Protein AF-A0A6I2UDV9-F1 (afdb_monomer)

Organism: NCBI:txid2652309

Secondary structure (DSSP, 8-state):
--HHHHHHHHHHHHHS-HHHHHHHHHHHHHHHHHHHHHHHHHTT-SSS--SS-HHHHHHHHHHHHHHHHHHHHHHHS----HHHHHT-HHHHHHHHHTT------TT-----

pLDDT: mean 90.15, std 13.47, range [43.5, 98.75]

Radius of gyration: 20.96 Å; Cα contacts (8 Å, |Δi|>4): 65; chains: 1; bounding box: 49×62×36 Å

Foldseek 3Di:
DVPVVVVVLVVVLVPDDLVVLVVQLVVLVVQLVVLVVVLCQLVVVDPDHDPDHNVRSVVSNVVSVVSNQSSVCSNPVDDQDPVNVVPDCVVVVVCVVVPNVPDPPPDPDPDD

Structure (mmCIF, N/CA/C/O backbone):
data_AF-A0A6I2UDV9-F1
#
_entry.id   AF-A0A6I2UDV9-F1
#
loop_
_atom_site.group_PDB
_atom_site.id
_atom_site.type_symbol
_atom_site.label_atom_id
_atom_site.label_alt_id
_atom_site.label_comp_id
_atom_site.label_asym_id
_atom_site.label_entity_id
_atom_site.label_seq_id
_atom_site.pdbx_PDB_ins_code
_atom_site.Cartn_x
_atom_site.Cartn_y
_atom_site.Cartn_z
_atom_site.occupancy
_atom_site.B_iso_or_equiv
_atom_site.auth_seq_id
_atom_site.auth_comp_id
_atom_site.auth_asym_id
_atom_site.auth_atom_id
_atom_site.pdbx_PDB_model_num
ATOM 1 N N . MET A 1 1 ? 23.549 8.082 -0.895 1.00 56.97 1 MET A N 1
ATOM 2 C CA . MET A 1 1 ? 22.577 7.208 -0.205 1.00 56.97 1 MET A CA 1
ATOM 3 C C . MET A 1 1 ? 21.631 6.527 -1.197 1.00 56.97 1 MET A C 1
ATOM 5 O O . MET A 1 1 ? 21.095 5.493 -0.845 1.00 56.97 1 MET A O 1
ATOM 9 N N . ASP A 1 2 ? 21.494 7.024 -2.437 1.00 69.56 2 ASP A N 1
ATOM 10 C CA . ASP A 1 2 ? 20.534 6.477 -3.414 1.00 69.56 2 ASP A CA 1
ATOM 11 C C . ASP A 1 2 ? 21.111 5.456 -4.417 1.00 69.56 2 ASP A C 1
ATOM 13 O O . ASP A 1 2 ? 20.360 4.638 -4.937 1.00 69.56 2 ASP A O 1
ATOM 17 N N . GLU A 1 3 ? 22.421 5.460 -4.696 1.00 77.50 3 GLU A N 1
ATOM 18 C CA . GLU A 1 3 ? 23.009 4.580 -5.729 1.00 77.50 3 GLU A CA 1
ATOM 19 C C . GLU A 1 3 ? 22.923 3.089 -5.367 1.00 77.50 3 GLU A C 1
ATOM 21 O O . GLU A 1 3 ? 22.467 2.294 -6.185 1.00 77.50 3 GLU A O 1
ATOM 26 N N . GLU A 1 4 ? 23.248 2.721 -4.125 1.00 89.19 4 GLU A N 1
ATOM 27 C CA . GLU A 1 4 ? 23.186 1.333 -3.641 1.00 89.19 4 GLU A CA 1
ATOM 28 C C . GLU A 1 4 ? 21.762 0.748 -3.738 1.00 89.19 4 GLU A C 1
ATOM 30 O O . GLU A 1 4 ? 21.548 -0.334 -4.282 1.00 89.19 4 GLU A O 1
ATOM 35 N N . TYR A 1 5 ? 20.745 1.494 -3.292 1.00 88.75 5 TYR A N 1
ATOM 36 C CA . TYR A 1 5 ? 19.355 1.038 -3.389 1.00 88.75 5 TYR A CA 1
ATOM 37 C C . TYR A 1 5 ? 18.876 0.943 -4.839 1.00 88.75 5 TYR A C 1
ATOM 39 O O . TYR A 1 5 ? 18.101 0.046 -5.178 1.00 88.75 5 TYR A O 1
ATOM 47 N N . MET A 1 6 ? 19.356 1.817 -5.726 1.00 89.62 6 MET A N 1
ATOM 48 C CA . MET A 1 6 ? 19.060 1.705 -7.153 1.00 89.62 6 MET A CA 1
ATOM 49 C C . MET A 1 6 ? 19.649 0.432 -7.769 1.00 89.62 6 MET A C 1
ATOM 51 O O . MET A 1 6 ? 19.001 -0.161 -8.639 1.00 89.62 6 MET A O 1
ATOM 55 N N . GLU A 1 7 ? 20.811 -0.035 -7.304 1.00 94.38 7 GLU A N 1
ATOM 56 C CA . GLU A 1 7 ? 21.367 -1.331 -7.710 1.00 94.38 7 GLU A CA 1
ATOM 57 C C . GLU A 1 7 ? 20.450 -2.483 -7.294 1.00 94.38 7 GLU A C 1
ATOM 59 O O . GLU A 1 7 ? 20.112 -3.318 -8.139 1.00 94.38 7 GL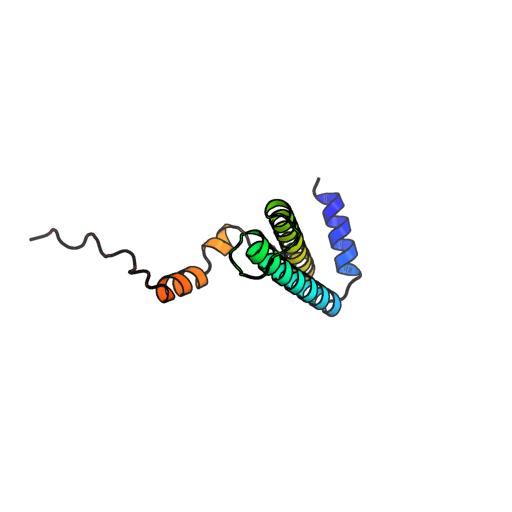U A O 1
ATOM 64 N N . TYR A 1 8 ? 19.946 -2.481 -6.055 1.00 94.69 8 TYR A N 1
ATOM 65 C CA . TYR A 1 8 ? 18.995 -3.494 -5.587 1.00 94.69 8 TYR A CA 1
ATOM 66 C C . TYR A 1 8 ? 17.699 -3.495 -6.406 1.00 94.69 8 TYR A C 1
ATOM 68 O O . TYR A 1 8 ? 17.278 -4.540 -6.906 1.00 94.69 8 TYR A O 1
ATOM 76 N N . ILE A 1 9 ? 17.086 -2.331 -6.640 1.00 93.56 9 ILE A N 1
ATOM 77 C CA . ILE A 1 9 ? 15.839 -2.253 -7.419 1.00 93.56 9 ILE A CA 1
ATOM 78 C C . ILE A 1 9 ? 16.098 -2.649 -8.885 1.00 93.56 9 ILE A C 1
ATOM 80 O O . ILE A 1 9 ? 15.253 -3.265 -9.544 1.00 93.56 9 ILE A O 1
ATOM 84 N N . SER A 1 10 ? 17.257 -2.291 -9.445 1.00 93.81 10 SER A N 1
ATOM 85 C CA . SER A 1 10 ? 17.671 -2.713 -10.790 1.00 93.81 10 SER A CA 1
ATOM 86 C C . SER A 1 10 ? 17.807 -4.232 -10.872 1.00 93.81 10 SER A C 1
ATOM 88 O O . SER A 1 10 ? 17.230 -4.842 -11.773 1.00 93.81 10 SER A O 1
ATOM 90 N N . TYR A 1 11 ? 18.493 -4.844 -9.907 1.00 96.00 11 TYR A N 1
ATOM 91 C CA . TYR A 1 11 ? 18.690 -6.287 -9.818 1.00 96.00 11 TYR A CA 1
ATOM 92 C C . TYR A 1 11 ? 17.360 -7.040 -9.715 1.00 96.00 11 TYR A C 1
ATOM 94 O O . TYR A 1 11 ? 17.059 -7.862 -10.583 1.00 96.00 11 TYR A O 1
ATOM 102 N N . VAL A 1 12 ? 16.513 -6.690 -8.740 1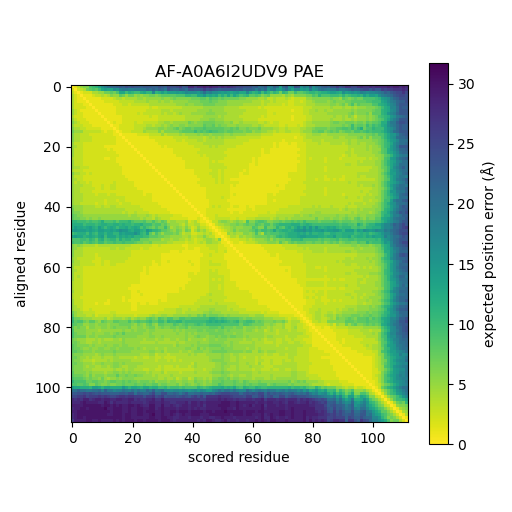.00 95.94 12 VAL A N 1
ATOM 103 C CA . VAL A 1 12 ? 15.190 -7.312 -8.569 1.00 95.94 12 VAL A CA 1
ATOM 104 C C . VAL A 1 12 ? 14.372 -7.172 -9.852 1.00 95.94 12 VAL A C 1
ATOM 106 O O . VAL A 1 12 ? 13.850 -8.152 -10.380 1.00 95.94 12 VAL A O 1
ATOM 109 N N . GLY A 1 13 ? 14.313 -5.964 -10.419 1.00 93.56 13 GLY A N 1
ATOM 110 C CA . GLY A 1 13 ? 13.511 -5.694 -11.608 1.00 93.56 13 GLY A CA 1
ATOM 111 C C . GLY A 1 13 ? 13.989 -6.387 -12.886 1.00 93.56 13 GLY A C 1
ATOM 112 O O . GLY A 1 13 ? 13.182 -6.491 -13.813 1.00 93.56 13 GLY A O 1
ATOM 113 N N . LYS A 1 14 ? 15.251 -6.835 -12.944 1.00 94.75 14 LYS A N 1
ATOM 114 C CA . LYS A 1 14 ? 15.802 -7.663 -14.031 1.00 94.75 14 LYS A CA 1
ATOM 115 C C . LYS A 1 14 ? 15.452 -9.142 -13.874 1.00 94.75 14 LYS A C 1
ATOM 117 O O . LYS A 1 14 ? 15.312 -9.819 -14.885 1.00 94.75 14 LYS A O 1
ATOM 122 N N . ILE A 1 15 ? 15.343 -9.629 -12.639 1.00 96.25 15 ILE A N 1
ATOM 123 C CA . ILE A 1 15 ? 15.108 -11.049 -12.348 1.00 96.25 15 ILE A CA 1
ATOM 124 C C . ILE A 1 15 ? 13.636 -11.406 -12.467 1.00 96.25 15 ILE A C 1
ATOM 126 O O . ILE A 1 15 ? 13.303 -12.410 -13.093 1.00 96.25 15 ILE A O 1
ATOM 130 N N . ILE A 1 16 ? 12.755 -10.605 -11.867 1.00 95.31 16 ILE A N 1
ATOM 131 C CA . ILE A 1 16 ? 11.333 -10.937 -11.853 1.00 95.31 16 ILE A CA 1
ATOM 132 C C . ILE A 1 16 ? 10.648 -10.434 -13.126 1.00 95.31 16 ILE A C 1
ATOM 134 O O . ILE A 1 16 ? 10.860 -9.299 -13.580 1.00 95.31 16 ILE A O 1
ATOM 138 N N . ASP A 1 17 ? 9.811 -11.286 -13.710 1.00 96.19 17 ASP A N 1
ATOM 139 C CA . ASP A 1 17 ? 9.090 -10.958 -14.931 1.00 96.19 17 ASP A CA 1
ATOM 140 C C . ASP A 1 17 ? 7.906 -10.008 -14.658 1.00 96.19 17 ASP A C 1
ATOM 142 O O . ASP A 1 17 ? 7.597 -9.620 -13.525 1.00 96.19 17 ASP A O 1
ATOM 146 N N . LYS A 1 18 ? 7.235 -9.572 -15.728 1.00 95.88 18 LYS A N 1
ATOM 147 C CA . LYS A 1 18 ? 6.095 -8.655 -15.612 1.00 95.88 18 LYS A CA 1
ATOM 148 C C . LYS A 1 18 ? 4.900 -9.285 -14.889 1.00 95.88 18 LYS A C 1
ATOM 150 O O . LYS A 1 18 ? 4.169 -8.560 -14.217 1.00 95.88 18 LYS A O 1
ATOM 155 N N . ARG A 1 19 ? 4.682 -10.594 -15.042 1.00 97.94 19 ARG A N 1
ATOM 156 C CA . ARG A 1 19 ? 3.583 -11.307 -14.389 1.00 97.94 19 ARG A CA 1
ATOM 157 C C . ARG A 1 19 ? 3.819 -11.327 -12.880 1.00 97.94 19 ARG A C 1
ATOM 159 O O . ARG A 1 19 ? 2.94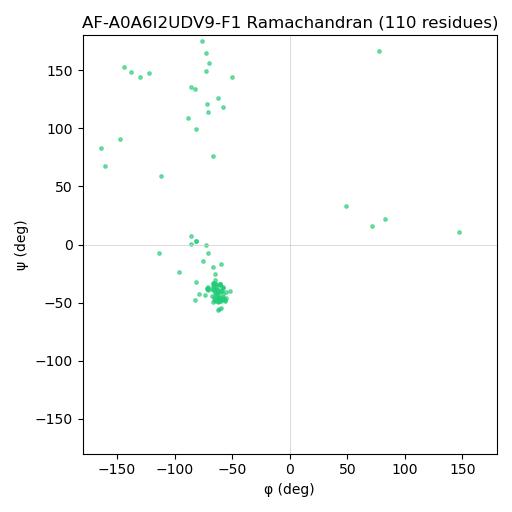0 -10.887 -12.151 1.00 97.94 19 ARG A O 1
ATOM 166 N N . THR A 1 20 ? 5.010 -11.716 -12.432 1.00 97.94 20 THR A N 1
ATOM 167 C CA . THR A 1 20 ? 5.388 -11.733 -11.014 1.00 97.94 20 THR A CA 1
ATOM 168 C C . THR A 1 20 ? 5.290 -10.342 -10.391 1.00 97.94 20 THR A C 1
ATOM 170 O O . THR A 1 20 ? 4.759 -10.204 -9.298 1.00 97.94 20 THR A O 1
ATOM 173 N N . LYS A 1 21 ? 5.698 -9.276 -11.095 1.00 97.19 21 LYS A N 1
ATOM 174 C CA . LYS A 1 21 ? 5.510 -7.891 -10.604 1.00 97.19 21 LYS A CA 1
ATOM 175 C C . LYS A 1 21 ? 4.041 -7.542 -10.354 1.00 97.19 21 LYS A C 1
ATOM 177 O O . LYS A 1 21 ? 3.733 -6.848 -9.391 1.00 97.19 21 LYS A O 1
ATOM 182 N N . LEU A 1 22 ? 3.142 -7.984 -11.236 1.00 98.25 22 LEU A N 1
ATOM 183 C CA . LEU A 1 22 ? 1.702 -7.769 -11.079 1.00 98.25 22 LEU A CA 1
ATOM 184 C C . LEU A 1 22 ? 1.121 -8.618 -9.944 1.00 98.25 22 LEU A C 1
ATOM 186 O O . LEU A 1 22 ? 0.263 -8.123 -9.221 1.00 98.25 22 LEU A O 1
ATOM 190 N N . GLU A 1 23 ? 1.586 -9.859 -9.787 1.00 98.38 23 GLU A N 1
ATOM 191 C CA . GLU A 1 23 ? 1.197 -10.745 -8.682 1.00 98.38 23 GLU A CA 1
ATOM 192 C C . GLU A 1 23 ? 1.592 -10.138 -7.334 1.00 98.38 23 GLU A C 1
ATOM 194 O O . GLU A 1 23 ? 0.734 -10.000 -6.470 1.00 98.38 23 GLU A O 1
ATOM 199 N N . GLN A 1 24 ? 2.835 -9.666 -7.200 1.00 97.88 24 GLN A N 1
ATOM 200 C CA . GLN A 1 24 ? 3.309 -8.992 -5.989 1.00 97.88 24 GLN A CA 1
ATOM 201 C C . GLN A 1 24 ? 2.515 -7.711 -5.711 1.00 97.88 24 GLN A C 1
ATOM 203 O O . GLN A 1 24 ? 1.976 -7.547 -4.626 1.00 97.88 24 GLN A O 1
ATOM 208 N N . LEU A 1 25 ? 2.305 -6.845 -6.712 1.00 97.88 25 LEU A N 1
ATOM 209 C CA . LEU A 1 25 ? 1.475 -5.648 -6.526 1.00 97.88 25 LEU A CA 1
ATOM 210 C C . LEU A 1 25 ? 0.042 -5.979 -6.065 1.00 97.88 25 LEU A C 1
ATOM 212 O O . LEU A 1 25 ? -0.546 -5.219 -5.295 1.00 97.88 25 LEU A O 1
ATOM 216 N N . ALA A 1 26 ? -0.541 -7.073 -6.558 1.00 98.50 26 ALA A N 1
ATOM 217 C CA . ALA A 1 26 ? -1.873 -7.509 -6.153 1.00 98.50 26 ALA A CA 1
ATOM 218 C C . ALA A 1 26 ? -1.894 -8.061 -4.719 1.00 98.50 26 ALA A C 1
ATOM 220 O O . ALA A 1 26 ? -2.847 -7.789 -3.987 1.00 98.50 26 ALA A O 1
ATOM 221 N N . GLU A 1 27 ? -0.860 -8.807 -4.332 1.00 98.56 27 GLU A N 1
ATOM 222 C CA . GLU A 1 27 ? -0.675 -9.345 -2.985 1.00 98.56 27 GLU A CA 1
ATOM 223 C C . GLU A 1 27 ? -0.555 -8.210 -1.962 1.00 98.56 27 GLU A C 1
ATOM 225 O O . GLU A 1 27 ? -1.441 -8.087 -1.114 1.00 98.56 27 GLU A O 1
ATOM 230 N N . GLU A 1 28 ? 0.392 -7.285 -2.149 1.00 98.44 28 GLU A N 1
ATOM 231 C CA . GLU A 1 28 ? 0.588 -6.129 -1.257 1.00 98.44 28 GLU A CA 1
ATOM 232 C C . GLU A 1 28 ? -0.668 -5.245 -1.165 1.00 98.44 28 GLU A C 1
ATOM 234 O O . GLU A 1 28 ? -1.041 -4.730 -0.110 1.00 98.44 28 GLU A O 1
ATOM 239 N N . ALA A 1 29 ? -1.411 -5.085 -2.268 1.00 98.50 29 ALA A N 1
ATOM 240 C CA . ALA A 1 29 ? -2.670 -4.338 -2.245 1.00 98.50 29 ALA A CA 1
ATOM 241 C C . ALA A 1 29 ? -3.754 -5.035 -1.399 1.00 98.50 29 ALA A C 1
ATOM 243 O O . ALA A 1 29 ? -4.579 -4.364 -0.762 1.00 98.50 29 ALA A O 1
ATOM 244 N N . ALA A 1 30 ? -3.777 -6.370 -1.388 1.00 98.62 30 ALA A N 1
ATOM 245 C CA . ALA A 1 30 ? -4.668 -7.141 -0.531 1.00 98.62 30 ALA A CA 1
ATOM 246 C C . ALA A 1 30 ? -4.238 -7.056 0.942 1.00 98.62 30 ALA A C 1
ATOM 248 O O . ALA A 1 30 ? -5.102 -6.974 1.819 1.00 98.62 30 ALA A O 1
ATOM 249 N N . GLU A 1 31 ? -2.939 -7.024 1.227 1.00 98.69 31 GLU A N 1
ATOM 250 C CA . GLU A 1 31 ? -2.399 -6.859 2.582 1.00 98.69 31 GLU A CA 1
ATOM 251 C C . GLU A 1 31 ? -2.687 -5.458 3.136 1.00 98.69 31 GLU A C 1
ATOM 253 O O . GLU A 1 31 ? -3.281 -5.331 4.213 1.00 98.69 31 GLU A O 1
ATOM 258 N N . LEU A 1 32 ? -2.493 -4.412 2.327 1.00 98.75 32 LEU A N 1
ATOM 259 C CA . LEU A 1 32 ? -2.923 -3.046 2.633 1.00 98.75 32 LEU A CA 1
ATOM 260 C C . LEU A 1 32 ? -4.429 -2.966 2.938 1.00 98.75 32 LEU A C 1
ATOM 262 O O . LEU A 1 32 ? -4.855 -2.271 3.869 1.00 98.75 32 LEU A O 1
ATOM 266 N N . SER A 1 33 ? -5.257 -3.698 2.183 1.00 98.56 33 SER A N 1
ATOM 267 C CA . SER A 1 33 ? -6.697 -3.794 2.449 1.00 98.56 33 SER A CA 1
ATOM 268 C C . SER A 1 33 ? -6.983 -4.420 3.820 1.00 98.56 33 SER A C 1
ATOM 270 O O . SER A 1 33 ? -7.766 -3.868 4.603 1.00 98.56 33 SER A O 1
ATOM 272 N N . LYS A 1 34 ? -6.308 -5.526 4.162 1.00 97.81 34 LYS A N 1
ATOM 273 C CA . LYS A 1 34 ? -6.417 -6.166 5.484 1.00 97.81 34 LYS A CA 1
ATOM 274 C C . LYS A 1 34 ? -5.948 -5.226 6.599 1.00 97.81 34 LYS A C 1
ATOM 276 O O . LYS A 1 34 ? -6.617 -5.145 7.632 1.00 97.81 34 LYS A O 1
ATOM 281 N N . ALA A 1 35 ? -4.861 -4.482 6.401 1.00 98.00 35 ALA A N 1
ATOM 282 C CA . ALA A 1 35 ? -4.339 -3.533 7.381 1.00 98.00 35 ALA A CA 1
ATOM 283 C C . ALA A 1 35 ? -5.308 -2.368 7.640 1.00 98.00 35 ALA A C 1
ATOM 285 O O . ALA A 1 35 ? -5.539 -2.008 8.797 1.00 98.00 35 ALA A O 1
ATOM 286 N N . CYS A 1 36 ? -5.980 -1.852 6.603 1.00 98.06 36 CYS A N 1
ATOM 287 C CA . CYS A 1 36 ? -7.059 -0.869 6.763 1.00 98.06 36 CYS A CA 1
ATOM 288 C C . CYS A 1 36 ? -8.190 -1.408 7.655 1.00 98.06 36 CYS A C 1
ATOM 290 O O . CYS A 1 36 ? -8.634 -0.733 8.586 1.00 98.06 36 CYS A O 1
ATOM 292 N N . LEU A 1 37 ? -8.642 -2.641 7.402 1.00 97.00 37 LEU A N 1
ATOM 293 C CA . LEU A 1 37 ? -9.687 -3.289 8.202 1.00 97.00 37 LEU A CA 1
ATOM 294 C C . LEU A 1 37 ? -9.235 -3.534 9.648 1.00 97.00 37 LEU A C 1
ATOM 296 O O . LEU A 1 37 ? -10.034 -3.383 10.575 1.00 97.00 37 LEU A O 1
ATOM 300 N N . LYS A 1 38 ? -7.960 -3.877 9.855 1.00 96.50 38 LYS A N 1
ATOM 301 C CA . LYS A 1 38 ? -7.369 -4.041 11.188 1.00 96.50 38 LYS A CA 1
ATOM 302 C C . LYS A 1 38 ? -7.380 -2.715 11.956 1.00 96.50 38 LYS A C 1
ATOM 304 O O . LYS A 1 38 ? -7.832 -2.693 13.099 1.00 96.50 38 LYS A O 1
ATOM 309 N N . LEU A 1 39 ? -7.000 -1.603 11.317 1.00 97.44 39 LEU A N 1
ATOM 310 C CA . LEU A 1 39 ? -7.043 -0.270 11.930 1.00 97.44 39 LEU A CA 1
ATOM 311 C C . LEU A 1 39 ? -8.474 0.187 12.256 1.00 97.44 39 LEU A C 1
ATOM 313 O O . LEU A 1 39 ? -8.686 0.800 13.301 1.00 97.44 39 LEU A O 1
ATOM 317 N N . ILE A 1 40 ? -9.461 -0.138 11.414 1.00 97.50 40 ILE A N 1
ATOM 318 C CA . ILE A 1 40 ? -10.888 0.123 11.689 1.00 97.50 40 ILE A CA 1
ATOM 319 C C . ILE A 1 40 ? -11.320 -0.559 12.994 1.00 97.50 40 ILE A C 1
ATOM 321 O O . ILE A 1 40 ? -11.939 0.082 13.845 1.00 97.50 40 ILE A O 1
ATOM 325 N N . ARG A 1 41 ? -10.965 -1.838 13.173 1.00 97.00 41 ARG A N 1
ATOM 326 C CA . ARG A 1 41 ? -11.272 -2.602 14.394 1.00 97.00 41 ARG A CA 1
ATOM 327 C C . ARG A 1 41 ? -10.533 -2.039 15.607 1.00 97.00 41 ARG A C 1
ATOM 329 O O . ARG A 1 41 ? -11.161 -1.772 16.624 1.00 97.00 41 ARG A O 1
ATOM 336 N N . ALA A 1 42 ? -9.230 -1.783 15.477 1.00 96.00 42 ALA A N 1
ATOM 337 C CA . ALA A 1 42 ? -8.400 -1.246 16.561 1.00 96.00 42 ALA A CA 1
ATOM 338 C C . ALA A 1 42 ? -8.815 0.175 16.983 1.00 96.00 42 ALA A C 1
ATOM 340 O O . ALA A 1 42 ? -8.603 0.576 18.123 1.00 96.00 42 ALA A O 1
ATOM 341 N N . SER A 1 43 ? -9.435 0.938 16.077 1.00 95.81 43 SER A N 1
ATOM 342 C CA . SER A 1 43 ? -9.968 2.278 16.360 1.00 95.81 43 SER A CA 1
ATOM 343 C C . SER A 1 43 ? -11.385 2.262 16.947 1.00 95.81 43 SER A C 1
ATOM 345 O O . SER A 1 43 ? -11.945 3.330 17.179 1.00 95.81 43 SER A O 1
ATOM 347 N N . GLY A 1 44 ? -11.990 1.088 17.163 1.00 94.25 44 GLY A N 1
ATOM 348 C CA . GLY A 1 44 ? -13.350 0.973 17.700 1.00 94.25 44 GLY A CA 1
ATOM 349 C C . GLY A 1 44 ? -14.454 1.383 16.719 1.00 94.25 44 GLY A C 1
ATOM 350 O O . GLY A 1 44 ? -15.593 1.583 17.125 1.00 94.25 44 GLY A O 1
ATOM 351 N N . PHE A 1 45 ? -14.153 1.490 15.420 1.00 94.12 45 PHE A N 1
ATOM 352 C CA . PHE A 1 45 ? -15.149 1.800 14.383 1.00 94.12 45 PHE A CA 1
ATOM 353 C C . PHE A 1 45 ? -15.959 0.570 13.941 1.00 94.12 45 PHE A C 1
ATOM 355 O O . PHE A 1 45 ? -16.768 0.645 13.018 1.00 94.12 45 PHE A O 1
ATOM 362 N N . SER A 1 46 ? -15.726 -0.582 14.570 1.00 91.56 46 SER A N 1
ATOM 363 C CA . SER A 1 46 ? -16.419 -1.841 14.318 1.00 91.56 46 SER A CA 1
ATOM 364 C C . SER A 1 46 ? -16.735 -2.533 15.639 1.00 91.56 46 SER A C 1
ATOM 366 O O . SER A 1 46 ? -15.946 -2.465 16.576 1.00 91.56 46 SER A O 1
ATOM 368 N N . ASN A 1 47 ? -17.843 -3.277 15.677 1.00 89.88 47 ASN A N 1
ATOM 369 C CA . ASN A 1 47 ? -18.188 -4.157 16.800 1.00 89.88 47 ASN A CA 1
ATOM 370 C C . ASN A 1 47 ? -17.281 -5.403 16.885 1.00 89.88 47 ASN A C 1
ATOM 372 O O . ASN A 1 47 ? -17.391 -6.177 17.832 1.00 89.88 47 ASN A O 1
ATOM 376 N N . ASN A 1 48 ? -16.413 -5.630 15.891 1.00 87.62 48 ASN A N 1
ATOM 377 C CA . ASN A 1 48 ? -15.451 -6.726 15.900 1.00 87.62 48 ASN A CA 1
ATOM 378 C C . ASN A 1 48 ? -14.147 -6.287 16.576 1.00 87.62 48 ASN A C 1
ATOM 380 O O . ASN A 1 48 ? -13.385 -5.499 16.010 1.00 87.62 48 ASN A O 1
ATOM 384 N N . VAL A 1 49 ? -13.897 -6.812 17.773 1.00 82.31 49 VAL A N 1
ATOM 385 C CA . VAL A 1 49 ? -12.702 -6.507 18.566 1.00 82.31 49 VAL A CA 1
ATOM 386 C C . VAL A 1 49 ? -11.451 -7.159 17.972 1.00 82.31 49 VAL A C 1
ATOM 388 O O . VAL A 1 49 ? -11.503 -8.217 17.349 1.00 82.31 49 VAL A O 1
ATOM 391 N N . THR A 1 50 ? -10.304 -6.514 18.161 1.00 86.94 50 THR A N 1
ATOM 392 C CA . THR A 1 50 ? -8.991 -7.015 17.739 1.00 86.94 50 THR A CA 1
ATOM 393 C C . THR A 1 50 ? -8.026 -6.932 18.921 1.00 86.94 50 THR A C 1
ATOM 395 O O . THR A 1 50 ? -8.131 -5.984 19.697 1.00 86.94 50 THR A O 1
ATOM 398 N N . PRO A 1 51 ? -7.102 -7.896 19.083 1.00 87.75 51 PRO A N 1
ATOM 399 C CA . PRO A 1 51 ? -6.116 -7.861 20.165 1.00 87.75 51 PRO A CA 1
ATOM 400 C C . PRO A 1 51 ? -4.989 -6.845 19.922 1.00 87.75 51 PRO A C 1
ATOM 402 O O . PRO A 1 51 ? -4.242 -6.536 20.841 1.00 87.75 51 PRO A O 1
ATOM 405 N N . VAL A 1 52 ? -4.857 -6.348 18.690 1.00 92.06 52 VAL A N 1
ATOM 406 C CA . VAL A 1 52 ? -3.821 -5.394 18.274 1.00 92.06 52 VAL A CA 1
ATOM 407 C C . VAL A 1 52 ? -4.231 -3.971 18.644 1.00 92.06 52 VAL A C 1
ATOM 409 O O . VAL A 1 52 ? -5.363 -3.566 18.359 1.00 92.06 52 VAL A O 1
ATOM 412 N N . ASP A 1 53 ? -3.314 -3.199 19.230 1.00 94.19 53 ASP A N 1
ATOM 413 C CA . ASP A 1 53 ? -3.572 -1.796 19.543 1.00 94.19 53 ASP A CA 1
ATOM 414 C C . ASP A 1 53 ? -3.588 -0.905 18.284 1.00 94.19 53 ASP A C 1
ATOM 416 O O . ASP A 1 53 ? -3.169 -1.275 17.183 1.00 94.19 53 ASP A O 1
ATOM 420 N N . ARG A 1 54 ? -4.120 0.310 18.432 1.00 96.12 54 ARG A N 1
ATOM 421 C CA . ARG A 1 54 ? -4.271 1.251 17.316 1.00 96.12 54 ARG A CA 1
ATOM 422 C C . ARG A 1 54 ? -2.932 1.694 16.719 1.00 96.12 54 ARG A C 1
ATOM 424 O O . ARG A 1 54 ? -2.880 1.972 15.521 1.00 96.12 54 ARG A O 1
ATOM 431 N N . GLU A 1 55 ? -1.884 1.821 17.525 1.00 97.06 55 GLU A N 1
ATOM 432 C CA . GLU A 1 55 ? -0.581 2.292 17.063 1.00 97.06 55 GLU A CA 1
ATOM 433 C C . GLU A 1 55 ? 0.125 1.217 16.235 1.00 97.06 55 GLU A C 1
ATOM 435 O O . GLU A 1 55 ? 0.625 1.505 15.148 1.00 97.06 55 GLU A O 1
ATOM 440 N N . GLU A 1 56 ? 0.087 -0.032 16.693 1.00 97.38 56 GLU A N 1
ATOM 441 C CA . GLU A 1 56 ? 0.570 -1.187 15.945 1.00 97.38 56 GLU A CA 1
ATOM 442 C C . GLU A 1 56 ? -0.194 -1.354 14.627 1.00 97.38 56 GLU A C 1
ATOM 444 O O . GLU A 1 56 ? 0.425 -1.476 13.569 1.00 97.38 56 GLU A O 1
ATOM 449 N N . ALA A 1 57 ? -1.527 -1.243 14.647 1.00 97.44 57 ALA A N 1
ATOM 450 C CA . ALA A 1 57 ? -2.327 -1.291 13.425 1.00 97.44 57 ALA A CA 1
ATOM 451 C C . ALA A 1 57 ? -1.983 -0.150 12.445 1.00 97.44 57 ALA A C 1
ATOM 453 O O . ALA A 1 57 ? -2.009 -0.349 11.229 1.00 97.44 57 ALA A O 1
ATOM 454 N N . LEU A 1 58 ? -1.639 1.040 12.951 1.00 98.00 58 LEU A N 1
ATOM 455 C CA . LEU A 1 58 ? -1.206 2.170 12.126 1.00 98.00 58 LEU A CA 1
ATOM 456 C C . LEU A 1 58 ? 0.198 1.962 11.543 1.00 98.00 58 LEU A C 1
ATOM 458 O O . LEU A 1 58 ? 0.428 2.354 10.399 1.00 98.00 58 LEU A O 1
ATOM 462 N N . ARG A 1 59 ? 1.130 1.368 12.301 1.00 98.19 59 ARG A N 1
ATOM 463 C CA . ARG A 1 59 ? 2.461 1.001 11.790 1.00 98.19 59 ARG A CA 1
ATOM 464 C C . ARG A 1 59 ? 2.340 -0.031 10.673 1.00 98.19 59 ARG A C 1
ATOM 466 O O . ARG A 1 59 ? 2.839 0.241 9.586 1.00 98.19 59 ARG A O 1
ATOM 473 N N . ASN A 1 60 ? 1.569 -1.099 10.896 1.00 97.75 60 ASN A N 1
ATOM 474 C CA . ASN A 1 60 ? 1.278 -2.103 9.871 1.00 97.75 60 ASN A CA 1
ATOM 475 C C . ASN A 1 60 ? 0.670 -1.435 8.629 1.00 97.75 60 ASN A C 1
ATOM 477 O O . ASN A 1 60 ? 1.137 -1.679 7.535 1.00 97.75 60 ASN A O 1
ATOM 481 N N . LEU A 1 61 ? -0.311 -0.533 8.760 1.00 98.38 61 LEU A N 1
ATOM 482 C CA . LEU A 1 61 ? -0.884 0.153 7.592 1.00 98.38 61 LEU A CA 1
ATOM 483 C C . LEU A 1 61 ? 0.160 0.925 6.763 1.00 98.38 61 LEU A C 1
ATOM 485 O O . LEU A 1 61 ? 0.046 0.996 5.540 1.00 98.38 61 LEU A O 1
ATOM 489 N N . ARG A 1 62 ? 1.138 1.556 7.422 1.00 98.31 62 ARG A N 1
ATOM 490 C CA . ARG A 1 62 ? 2.183 2.338 6.746 1.00 98.31 62 ARG A CA 1
ATOM 491 C C . ARG A 1 62 ? 3.185 1.453 6.013 1.00 98.31 62 ARG A C 1
ATOM 493 O O . ARG A 1 62 ? 3.618 1.857 4.940 1.00 98.31 62 ARG A O 1
ATOM 500 N N . GLU A 1 63 ? 3.529 0.309 6.593 1.00 98.31 63 GLU A N 1
ATOM 501 C CA . GLU A 1 63 ? 4.408 -0.703 5.997 1.00 98.31 63 GLU A CA 1
ATOM 502 C C . GLU A 1 63 ? 3.798 -1.237 4.699 1.00 98.31 63 GLU A C 1
ATOM 504 O O . GLU A 1 63 ? 4.326 -0.963 3.630 1.00 98.31 63 GLU A O 1
ATOM 509 N N . GLU A 1 64 ? 2.567 -1.743 4.760 1.00 98.50 64 GLU A N 1
ATOM 510 C CA . GLU A 1 64 ? 1.856 -2.274 3.584 1.00 98.50 64 GLU A CA 1
ATOM 511 C C . GLU A 1 64 ? 1.647 -1.209 2.496 1.00 98.50 64 GLU A C 1
ATOM 513 O O . GLU A 1 64 ? 1.649 -1.469 1.292 1.00 98.50 64 GLU A O 1
ATOM 518 N N . PHE A 1 65 ? 1.446 0.053 2.900 1.00 97.94 65 PHE A N 1
ATOM 519 C CA . PHE A 1 65 ? 1.377 1.148 1.938 1.00 97.94 65 PHE A CA 1
ATOM 520 C C . PHE A 1 65 ? 2.731 1.374 1.259 1.00 97.94 65 PHE A C 1
ATOM 522 O O . PHE A 1 65 ? 2.763 1.657 0.059 1.00 97.94 65 PHE A O 1
ATOM 529 N N . ALA A 1 66 ? 3.839 1.272 1.993 1.00 97.00 66 ALA A N 1
ATOM 530 C CA . ALA A 1 66 ? 5.178 1.350 1.425 1.00 97.00 66 ALA A CA 1
ATOM 531 C C . ALA A 1 66 ? 5.440 0.184 0.459 1.00 97.00 66 ALA A C 1
ATOM 533 O O . ALA A 1 66 ? 5.905 0.444 -0.652 1.00 97.00 66 ALA A O 1
ATOM 534 N N . ASP A 1 67 ? 5.033 -1.038 0.802 1.00 97.94 67 ASP A N 1
ATOM 535 C CA . ASP A 1 67 ? 5.222 -2.232 -0.033 1.00 97.94 67 ASP A CA 1
ATOM 536 C C . ASP A 1 67 ? 4.438 -2.147 -1.351 1.00 97.94 67 ASP A C 1
ATOM 538 O O . ASP A 1 67 ? 4.988 -2.363 -2.439 1.00 97.94 67 ASP A O 1
ATOM 542 N N . VAL A 1 68 ? 3.193 -1.651 -1.306 1.00 97.75 68 VAL A N 1
ATOM 543 C CA . VAL A 1 68 ? 2.422 -1.322 -2.520 1.00 97.75 68 VAL A CA 1
ATOM 544 C C . VAL A 1 68 ? 3.154 -0.294 -3.391 1.00 97.75 68 VAL A C 1
ATOM 546 O O . VAL A 1 68 ? 3.198 -0.435 -4.619 1.00 97.75 68 VAL A O 1
ATOM 549 N N . ASN A 1 69 ? 3.739 0.751 -2.792 1.00 95.75 69 ASN A N 1
ATOM 550 C CA . ASN A 1 69 ? 4.493 1.759 -3.545 1.00 95.75 69 ASN A CA 1
ATOM 551 C C . ASN A 1 69 ? 5.784 1.180 -4.143 1.00 95.75 69 ASN A C 1
ATOM 553 O O . ASN A 1 69 ? 6.115 1.506 -5.287 1.00 95.75 69 ASN A O 1
ATOM 557 N N . MET A 1 70 ? 6.486 0.305 -3.417 1.00 95.31 70 MET A N 1
ATOM 558 C CA . MET A 1 70 ? 7.673 -0.395 -3.912 1.00 95.31 70 MET A CA 1
ATOM 559 C C . MET A 1 70 ? 7.333 -1.275 -5.117 1.00 95.31 70 MET A C 1
ATOM 561 O O . MET A 1 70 ? 7.990 -1.166 -6.156 1.00 95.31 70 MET A O 1
ATOM 565 N N . CYS A 1 71 ? 6.264 -2.070 -5.036 1.00 96.25 71 CYS A N 1
ATOM 566 C CA . CYS A 1 71 ? 5.794 -2.900 -6.146 1.00 96.25 71 CYS A CA 1
ATOM 567 C C . CYS A 1 71 ? 5.354 -2.063 -7.359 1.00 96.25 71 CYS A C 1
ATOM 569 O O . CYS A 1 71 ? 5.696 -2.386 -8.502 1.00 96.25 71 CYS A O 1
ATOM 571 N N . TYR A 1 72 ? 4.653 -0.946 -7.135 1.00 95.44 72 TYR A N 1
ATOM 572 C CA . TYR A 1 72 ? 4.276 -0.019 -8.206 1.00 95.44 72 TYR A CA 1
ATOM 573 C C . TYR A 1 72 ? 5.512 0.561 -8.907 1.00 95.44 72 TYR A C 1
ATOM 575 O O . TYR A 1 72 ? 5.593 0.569 -10.141 1.00 95.44 72 TYR A O 1
ATOM 583 N N . TYR A 1 73 ? 6.512 0.998 -8.140 1.00 94.69 73 TYR A N 1
ATOM 584 C CA . TYR A 1 73 ? 7.754 1.514 -8.704 1.00 94.69 73 TYR A CA 1
ATOM 585 C C . TYR A 1 73 ? 8.545 0.450 -9.455 1.00 94.69 73 TYR A C 1
ATOM 587 O O . TYR A 1 73 ? 9.083 0.714 -10.529 1.00 94.69 73 TYR A O 1
ATOM 595 N N . LEU A 1 74 ? 8.593 -0.772 -8.938 1.00 94.00 74 LEU A N 1
ATOM 596 C CA . LEU A 1 74 ? 9.266 -1.883 -9.596 1.00 94.00 74 LEU A CA 1
ATOM 597 C C . LEU A 1 74 ? 8.654 -2.196 -10.971 1.00 94.00 74 LEU A C 1
ATOM 599 O O . LEU A 1 74 ? 9.375 -2.567 -11.905 1.00 94.00 74 LEU A O 1
ATOM 603 N N . LEU A 1 75 ? 7.337 -2.006 -11.106 1.00 94.00 75 LEU A N 1
ATOM 604 C CA . LEU A 1 75 ? 6.591 -2.216 -12.343 1.00 94.00 75 LEU A CA 1
ATOM 605 C C . LEU A 1 75 ? 6.730 -1.056 -13.341 1.00 94.00 75 LEU A C 1
ATOM 607 O O . LEU A 1 75 ? 6.909 -1.309 -14.533 1.00 94.00 75 LEU A O 1
ATOM 611 N N . PHE A 1 76 ? 6.665 0.197 -12.881 1.00 92.56 76 PHE A N 1
ATOM 612 C CA . PHE A 1 76 ? 6.565 1.373 -13.762 1.00 92.56 76 PHE A CA 1
ATOM 613 C C . PHE A 1 76 ? 7.778 2.303 -13.751 1.00 92.56 76 PHE A C 1
ATOM 615 O O . PHE A 1 76 ? 7.805 3.261 -14.522 1.00 92.56 76 PHE A O 1
ATOM 622 N N . ARG A 1 77 ? 8.752 2.070 -12.865 1.00 89.81 77 ARG A N 1
ATOM 623 C CA . ARG A 1 77 ? 9.909 2.948 -12.610 1.00 89.81 77 ARG A CA 1
ATOM 624 C C . ARG A 1 77 ? 9.513 4.413 -12.411 1.00 89.81 77 ARG A C 1
ATOM 626 O O . ARG A 1 77 ? 10.241 5.326 -12.789 1.00 89.81 77 ARG A O 1
ATOM 633 N N . SER A 1 78 ? 8.342 4.635 -11.821 1.00 86.25 78 SER A N 1
ATOM 634 C CA . SER A 1 78 ? 7.774 5.958 -11.591 1.00 86.25 78 SER A CA 1
ATOM 635 C C . SER A 1 78 ? 7.028 6.008 -10.266 1.00 86.25 78 SER A C 1
ATOM 637 O O . SER A 1 78 ? 6.518 4.996 -9.785 1.00 86.25 78 SER A O 1
ATOM 639 N N . TYR A 1 79 ? 6.965 7.206 -9.696 1.00 80.25 79 TYR A N 1
ATOM 640 C CA . TYR A 1 79 ? 6.163 7.505 -8.520 1.00 80.25 79 TYR A CA 1
ATOM 641 C C . TYR A 1 79 ? 5.184 8.620 -8.847 1.00 80.25 79 TYR A C 1
ATOM 643 O O . TYR A 1 79 ? 5.479 9.538 -9.617 1.00 80.25 79 TYR A O 1
ATOM 651 N N . GLU A 1 80 ? 4.024 8.563 -8.212 1.00 85.19 80 GLU A N 1
ATOM 652 C CA . GLU A 1 80 ? 3.120 9.698 -8.186 1.00 85.19 80 GLU A CA 1
ATOM 653 C C . GLU A 1 80 ? 3.703 10.779 -7.274 1.00 85.19 80 GLU A C 1
ATOM 655 O O . GLU A 1 80 ? 3.940 10.572 -6.085 1.00 85.19 80 GLU A O 1
ATOM 660 N N . THR A 1 81 ? 3.938 11.959 -7.836 1.00 87.62 81 THR A N 1
ATOM 661 C CA . THR A 1 81 ? 4.344 13.124 -7.052 1.00 87.62 81 THR A CA 1
ATOM 662 C C . THR A 1 81 ? 3.180 13.618 -6.193 1.00 87.62 81 THR A C 1
ATOM 664 O O . THR A 1 81 ? 2.005 13.473 -6.541 1.00 87.62 81 THR A O 1
ATOM 667 N N . ARG A 1 82 ? 3.483 14.325 -5.101 1.00 89.94 82 ARG A N 1
ATOM 668 C CA . ARG A 1 82 ? 2.448 15.021 -4.320 1.00 89.94 82 ARG A CA 1
ATOM 669 C C . ARG A 1 82 ? 1.574 15.921 -5.207 1.00 89.94 82 ARG A C 1
ATOM 671 O O . ARG A 1 82 ? 0.356 15.948 -5.038 1.00 89.94 82 ARG A O 1
ATOM 678 N N . GLN A 1 83 ? 2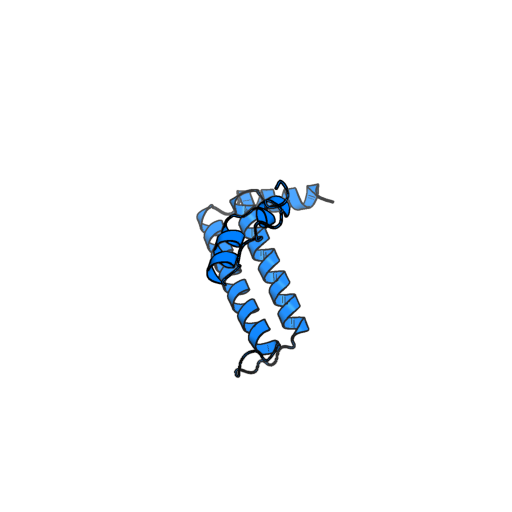.187 16.617 -6.166 1.00 92.19 83 GLN A N 1
ATOM 679 C CA . GLN A 1 83 ? 1.490 17.499 -7.102 1.00 92.19 83 GLN A CA 1
ATOM 680 C C . GLN A 1 83 ? 0.483 16.722 -7.964 1.00 92.19 83 GLN A C 1
ATOM 682 O O . GLN A 1 83 ? -0.679 17.118 -8.052 1.00 92.19 83 GLN A O 1
ATOM 687 N N . SER A 1 84 ? 0.891 15.597 -8.564 1.00 91.31 84 SER A N 1
ATOM 688 C CA . SER A 1 84 ? 0.004 14.790 -9.411 1.00 91.31 84 SER A CA 1
ATOM 689 C C . SER A 1 84 ? -1.147 14.173 -8.618 1.00 91.31 84 SER A C 1
ATOM 691 O O . SER A 1 84 ? -2.269 14.137 -9.121 1.00 91.31 84 SER A O 1
ATOM 693 N N . ILE A 1 85 ? -0.918 13.784 -7.358 1.00 92.81 85 ILE A N 1
ATOM 694 C CA . ILE A 1 85 ? -1.970 13.299 -6.452 1.00 92.81 85 ILE A CA 1
ATOM 695 C C . ILE A 1 85 ? -2.992 14.399 -6.149 1.00 92.81 85 ILE A C 1
ATOM 697 O O . ILE A 1 85 ? -4.194 14.154 -6.274 1.00 92.81 85 ILE A O 1
ATOM 701 N N . ILE A 1 86 ? -2.545 15.604 -5.778 1.00 94.75 86 ILE A N 1
ATOM 702 C CA . ILE A 1 86 ? -3.429 16.736 -5.441 1.00 94.75 86 ILE A CA 1
ATOM 703 C C . ILE A 1 86 ? -4.276 17.149 -6.649 1.00 94.75 86 ILE A C 1
ATOM 705 O O . ILE A 1 86 ? -5.468 17.421 -6.513 1.00 94.75 86 ILE A O 1
ATOM 709 N N . MET A 1 87 ? -3.689 17.134 -7.846 1.00 94.94 87 MET A N 1
ATOM 710 C CA . MET A 1 87 ? -4.354 17.570 -9.075 1.00 94.94 87 MET A CA 1
ATOM 711 C C . MET A 1 87 ? -5.276 16.509 -9.697 1.00 94.94 87 MET A C 1
ATOM 713 O O . MET A 1 87 ? -5.865 16.753 -10.752 1.00 94.94 87 MET A O 1
ATOM 717 N N . ARG A 1 88 ? -5.450 15.330 -9.077 1.00 95.19 88 ARG A N 1
ATOM 718 C CA . ARG A 1 88 ? -6.308 14.278 -9.643 1.00 95.19 88 ARG A CA 1
ATOM 719 C C . ARG A 1 88 ? -7.769 14.746 -9.750 1.00 95.19 88 ARG A C 1
ATOM 721 O O . ARG A 1 88 ? -8.403 15.012 -8.727 1.00 95.19 88 ARG A O 1
ATOM 728 N N . PRO A 1 89 ? -8.400 14.670 -10.941 1.00 94.75 89 PRO A N 1
ATOM 729 C CA . PRO A 1 89 ? -9.815 15.026 -11.122 1.00 94.75 89 PRO A CA 1
ATOM 730 C C . PRO A 1 89 ? -10.790 14.202 -10.266 1.00 94.75 89 PRO A C 1
ATOM 732 O O . PRO A 1 89 ? -11.952 14.575 -10.088 1.00 94.75 89 PRO A O 1
ATOM 735 N N . 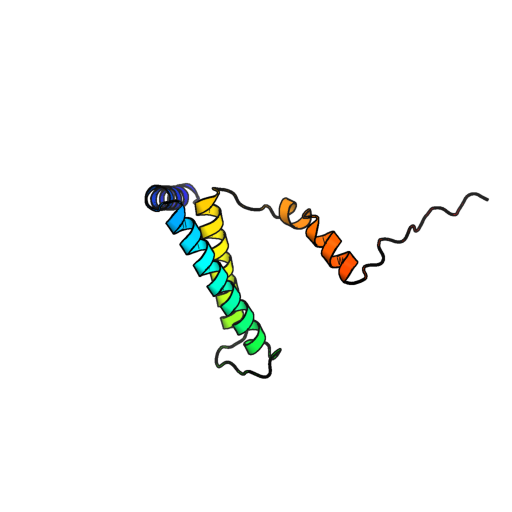LYS A 1 90 ? -10.330 13.060 -9.735 1.00 95.50 90 LYS A N 1
ATOM 736 C CA . LYS A 1 90 ? -11.110 12.192 -8.850 1.00 95.50 90 LYS A CA 1
ATOM 737 C C . LYS A 1 90 ? -11.532 12.912 -7.565 1.00 95.50 90 LYS A C 1
ATOM 739 O O . LYS A 1 90 ? -12.660 12.690 -7.136 1.00 95.50 90 LYS A O 1
ATOM 744 N N . TRP A 1 91 ? -10.710 13.821 -7.034 1.00 96.75 91 TRP A N 1
ATOM 745 C CA . TRP A 1 91 ? -1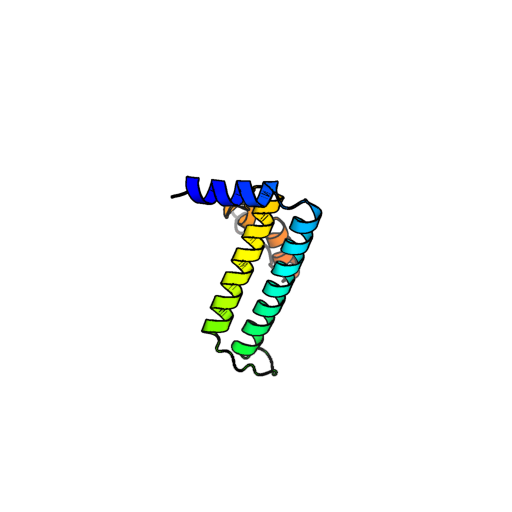1.061 14.630 -5.862 1.00 96.75 91 TRP A CA 1
ATOM 746 C C . TRP A 1 91 ? -12.303 15.484 -6.107 1.00 96.75 91 TRP A C 1
ATOM 748 O O . TRP A 1 91 ? -13.255 15.408 -5.335 1.00 96.75 91 TRP A O 1
ATOM 758 N N . LYS A 1 92 ? -12.352 16.209 -7.236 1.00 94.56 92 LYS A N 1
ATOM 759 C CA . LYS A 1 92 ? -13.532 16.994 -7.634 1.00 94.56 92 LYS A CA 1
ATOM 760 C C . LYS A 1 92 ? -14.777 16.110 -7.746 1.00 94.56 92 LYS A C 1
ATOM 762 O O . LYS A 1 92 ? -15.831 16.473 -7.238 1.00 94.56 92 LYS A O 1
ATOM 767 N N . ARG A 1 93 ? -14.662 14.933 -8.376 1.00 95.69 93 ARG A N 1
ATOM 768 C CA . ARG A 1 93 ? -15.794 13.996 -8.513 1.00 95.69 93 ARG A CA 1
ATOM 769 C C . ARG A 1 93 ? -16.310 13.501 -7.164 1.00 95.69 93 ARG A C 1
ATOM 771 O O . ARG A 1 93 ? -17.519 13.407 -6.989 1.00 95.69 93 ARG A O 1
ATOM 778 N N . TRP A 1 94 ? -15.420 13.169 -6.232 1.00 96.88 94 TRP A N 1
ATOM 779 C CA . TRP A 1 94 ? -15.808 12.766 -4.880 1.00 96.88 94 TRP A CA 1
ATOM 780 C C . TRP A 1 94 ? -16.470 13.907 -4.115 1.00 96.88 94 TRP A C 1
ATOM 782 O O . TRP A 1 94 ? -17.551 13.703 -3.577 1.00 96.88 94 TRP A O 1
ATOM 792 N N . ALA A 1 95 ? -15.888 15.106 -4.146 1.00 96.62 95 ALA A N 1
ATOM 793 C CA . ALA A 1 95 ? -16.457 16.277 -3.489 1.00 96.62 95 ALA A CA 1
ATOM 794 C C . ALA A 1 95 ? -17.889 16.563 -3.973 1.00 96.62 95 ALA A C 1
ATOM 796 O O . ALA A 1 95 ? -18.795 16.706 -3.159 1.00 96.62 95 ALA A O 1
ATOM 797 N N . LEU A 1 96 ? -18.120 16.558 -5.291 1.00 94.81 96 LEU A N 1
ATOM 798 C CA . LEU A 1 96 ? -19.456 16.774 -5.858 1.00 94.81 96 LEU A CA 1
ATOM 799 C C . LEU A 1 96 ? -20.460 15.689 -5.435 1.00 94.81 96 LEU A C 1
ATOM 801 O O . LEU A 1 96 ? -21.599 16.011 -5.119 1.00 94.81 96 LEU A O 1
ATOM 805 N N . ARG A 1 97 ? -20.046 14.413 -5.372 1.00 96.00 97 ARG A N 1
ATOM 806 C CA . ARG A 1 97 ? -20.910 13.318 -4.881 1.00 96.00 97 ARG A CA 1
ATOM 807 C C . ARG A 1 97 ? -21.281 13.464 -3.407 1.00 96.00 97 ARG A C 1
ATOM 809 O O . ARG A 1 97 ? -22.348 13.013 -3.016 1.00 96.00 97 ARG A O 1
ATOM 816 N N . LEU A 1 98 ? -20.408 14.074 -2.611 1.00 97.00 98 LEU A N 1
ATOM 817 C CA . LEU A 1 98 ? -20.642 14.360 -1.196 1.00 97.00 98 LEU A CA 1
ATOM 818 C C . LEU A 1 98 ? -21.399 15.683 -0.976 1.00 97.00 98 LEU A C 1
ATOM 820 O O . LEU A 1 98 ? -21.537 16.115 0.163 1.00 97.00 98 LEU A O 1
ATOM 824 N N . GLY A 1 99 ? -21.885 16.329 -2.044 1.00 95.38 99 GLY A N 1
ATOM 825 C CA . GLY A 1 99 ? -22.681 17.554 -1.954 1.00 95.38 99 GLY A CA 1
ATOM 826 C C . GLY A 1 99 ? -21.862 18.837 -1.812 1.00 95.38 99 GLY A C 1
ATOM 827 O O . GLY A 1 99 ? -22.391 19.833 -1.330 1.00 95.38 99 GLY A O 1
ATOM 828 N N . TYR A 1 100 ? -20.583 18.846 -2.214 1.00 95.00 100 TYR A N 1
ATOM 829 C CA . TYR A 1 100 ? -19.782 20.072 -2.208 1.00 95.00 100 TYR A 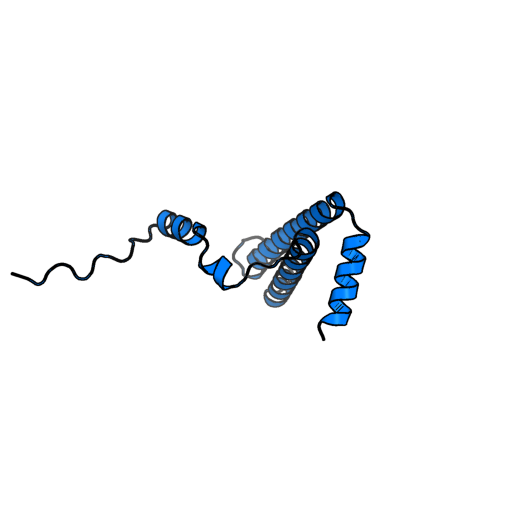CA 1
ATOM 830 C C . TYR A 1 100 ? -20.455 21.150 -3.080 1.00 95.00 100 TYR A C 1
ATOM 832 O O . TYR A 1 100 ? -20.570 20.943 -4.292 1.00 95.00 100 TYR A O 1
ATOM 840 N N . PRO A 1 101 ? -20.854 22.302 -2.509 1.00 85.44 101 PRO A N 1
ATOM 841 C CA . PRO A 1 101 ? -21.698 23.287 -3.194 1.00 85.44 101 PRO A CA 1
ATOM 842 C C . PRO A 1 101 ? -20.968 24.074 -4.297 1.00 85.44 101 PRO A C 1
ATOM 844 O O . PRO A 1 101 ? -21.562 24.918 -4.961 1.00 85.44 101 PRO A O 1
ATOM 847 N N . GLY A 1 102 ? -19.677 23.802 -4.516 1.00 78.31 102 GLY A N 1
ATOM 848 C CA . GLY A 1 102 ? -18.799 24.666 -5.296 1.00 78.31 102 GLY A CA 1
ATOM 849 C C . GLY A 1 102 ? -18.355 25.876 -4.474 1.00 78.31 102 GLY A C 1
ATOM 850 O O . GLY A 1 102 ? -18.899 26.165 -3.410 1.00 78.31 102 GLY A O 1
ATOM 851 N N . LYS A 1 103 ? -17.343 26.601 -4.956 1.00 70.44 103 LYS A N 1
ATOM 852 C CA . LYS A 1 103 ? -17.160 27.976 -4.487 1.00 70.44 103 LYS A CA 1
ATOM 853 C C . LYS A 1 103 ? -18.311 28.775 -5.092 1.00 70.44 103 LYS A C 1
ATOM 855 O O . LYS A 1 103 ? -18.395 28.849 -6.318 1.00 70.44 103 LYS A O 1
ATOM 860 N N . GLY A 1 104 ? -19.213 29.286 -4.255 1.00 56.16 104 GLY A N 1
ATOM 861 C CA . GLY A 1 104 ? -20.224 30.242 -4.694 1.00 56.16 104 GLY A CA 1
ATOM 862 C C . GLY A 1 104 ? -19.549 31.375 -5.465 1.00 56.16 104 GLY A C 1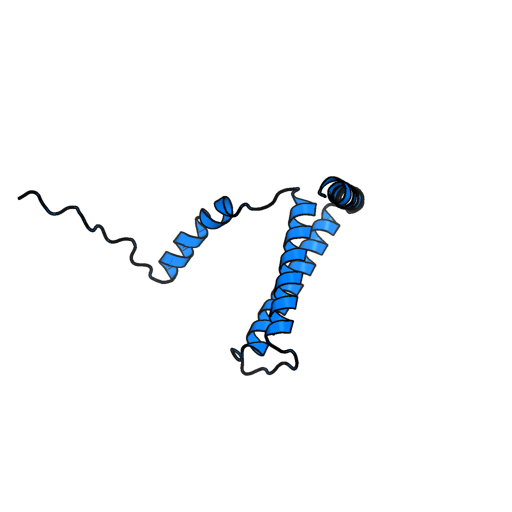
ATOM 863 O O . GLY A 1 104 ? -18.410 31.741 -5.165 1.00 56.16 104 GLY A O 1
ATOM 864 N N . LYS A 1 105 ? -20.217 31.891 -6.497 1.00 51.47 105 LYS A N 1
ATOM 865 C CA . LYS A 1 105 ? -19.808 33.131 -7.159 1.00 51.47 105 LYS A CA 1
ATOM 866 C C . LYS A 1 105 ? -19.987 34.299 -6.178 1.00 51.47 105 LYS A C 1
ATOM 868 O O . LYS A 1 105 ? -20.954 35.041 -6.271 1.00 51.47 105 LYS A O 1
ATOM 873 N N . GLU A 1 106 ? -19.102 34.451 -5.206 1.00 50.03 106 GLU A N 1
ATOM 874 C CA . GLU A 1 106 ? -19.016 35.686 -4.429 1.00 50.03 106 GLU A CA 1
ATOM 875 C C . GLU A 1 106 ? -18.200 36.686 -5.257 1.00 50.03 106 GLU A C 1
ATOM 877 O O . GLU A 1 106 ? -16.974 36.583 -5.313 1.00 50.03 106 GLU A O 1
ATOM 882 N N . GLY A 1 107 ? -18.881 37.608 -5.955 1.00 50.22 107 GLY A N 1
ATOM 883 C CA . GLY A 1 107 ? -18.220 38.793 -6.517 1.00 50.22 107 GLY A CA 1
ATOM 884 C C . GLY A 1 107 ? -18.714 39.393 -7.841 1.00 50.22 107 GLY A C 1
ATOM 885 O O . GLY A 1 107 ? -18.014 40.256 -8.355 1.00 50.22 107 GLY A O 1
ATOM 886 N N . GLU A 1 108 ? -19.860 39.010 -8.411 1.00 50.00 108 GLU A N 1
ATOM 887 C CA . GLU A 1 108 ? -20.425 39.707 -9.591 1.00 50.00 108 GLU A CA 1
ATOM 888 C C . GLU A 1 108 ? -21.726 40.437 -9.232 1.00 50.00 108 GLU A C 1
ATOM 890 O O . GLU A 1 108 ? -22.773 40.134 -9.785 1.00 50.00 108 GLU A O 1
ATOM 895 N N . GLU A 1 109 ? -21.686 41.376 -8.283 1.00 50.81 109 GLU A N 1
ATOM 896 C CA . GLU A 1 109 ? -22.803 42.312 -8.070 1.00 50.81 109 GLU A CA 1
ATOM 897 C C . GLU A 1 109 ? -22.358 43.563 -7.294 1.00 50.81 109 GLU A C 1
ATOM 899 O O . GLU A 1 109 ? -22.739 43.774 -6.151 1.00 50.81 109 GLU A O 1
ATOM 904 N N . GLN A 1 110 ? -21.517 44.401 -7.911 1.00 49.44 110 GLN A N 1
ATOM 905 C CA . GLN A 1 110 ? -21.485 45.849 -7.649 1.00 49.44 110 GLN A CA 1
ATOM 906 C C . GLN A 1 110 ? -21.097 46.567 -8.944 1.00 49.44 110 GLN A C 1
ATOM 908 O O . GLN A 1 110 ? -19.919 46.711 -9.247 1.00 49.44 110 GLN A O 1
ATOM 913 N N . ASN A 1 111 ? -22.102 46.942 -9.732 1.00 49.50 111 ASN A N 1
ATOM 914 C CA . ASN A 1 111 ? -22.077 48.080 -10.654 1.00 49.50 111 ASN A CA 1
ATOM 915 C C . ASN A 1 111 ? -23.532 48.376 -11.035 1.00 49.50 111 ASN A C 1
ATOM 917 O O . ASN A 1 111 ? -24.041 47.888 -12.044 1.00 49.50 111 ASN A O 1
ATOM 921 N N . GLY A 1 112 ? -24.195 49.131 -10.162 1.00 43.50 112 GLY A N 1
ATOM 922 C CA . GLY A 1 112 ? -25.491 49.766 -10.366 1.00 43.50 112 GLY A CA 1
ATOM 923 C C . GLY A 1 112 ? -25.475 51.107 -9.660 1.00 43.50 112 GLY A C 1
ATOM 924 O O . GLY A 1 112 ? -25.045 51.112 -8.485 1.00 43.50 112 GLY A O 1
#

Solvent-accessible surface area (backbone atoms only — not comparable to full-atom val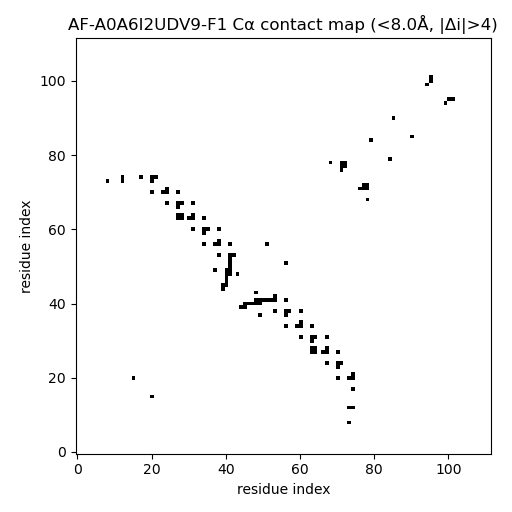ues): 6528 Å² total; per-residue (Å²): 133,61,66,69,57,50,50,52,55,50,52,54,51,69,72,51,53,75,65,55,39,51,50,48,33,52,50,32,48,52,49,30,51,50,26,51,54,47,30,38,22,34,67,63,76,41,95,56,82,55,96,56,54,46,66,60,28,49,50,51,32,52,50,30,48,49,48,30,51,50,32,46,25,64,69,64,78,52,78,85,45,73,67,60,60,72,68,38,70,62,58,60,56,50,40,52,75,74,63,54,84,65,85,71,87,83,80,89,84,89,89,128

Mean predicted aligned error: 6.98 Å

Sequence (112 aa):
MDEEYMEYISYVGKIIDKRTKLEQLAEEAAELSKACLKLIRASGFSNNVTPVDREEALRNLREEFADVNMCYYLLFRSYETRQSIIMRPKWKRWALRLGYPGKGKEGEEQNG

Nearest PDB structures (foldseek):
  6czq-assembly1_B  TM=6.291E-01  e=2.484E+00  Rattus norvegicus
  1g4y-assembly1_B-2  TM=3.981E-01  e=2.219E+00  Rattus norvegicus
  5wbx-assembly1_B  TM=3.958E-01  e=3.688E+00  Homo sapiens
  8t1i-assembly1_Q  TM=3.152E-01  e=4.892E+00  Mus musculus